Protein AF-A0A957M3P8-F1 (afdb_monomer)

Nearest PDB structures (foldseek):
  8xje-assembly3_C  TM=7.172E-01  e=6.315E+00  Campylobacter jejuni
  8xjg-assembly1_A  TM=7.268E-01  e=7.570E+00  Vibrio parahaemolyticus
  8xje-assembly4_D  TM=6.303E-01  e=7.570E+00  Campylobacter jejuni
  9dze-assembly1_h  TM=6.312E-01  e=9.075E+00  synthetic construct
  8xje-assembly1_A  TM=6.394E-01  e=9.640E+00  Campylobacter jejuni

Structure (mmCIF, N/CA/C/O backbone):
data_AF-A0A957M3P8-F1
#
_entry.id   AF-A0A957M3P8-F1
#
loop_
_atom_site.group_PDB
_atom_site.id
_atom_site.type_symbol
_atom_site.label_atom_id
_atom_site.label_alt_id
_atom_site.label_comp_id
_atom_site.label_asym_id
_atom_site.label_entity_id
_atom_site.label_seq_id
_atom_site.pdbx_PDB_ins_code
_atom_site.Cartn_x
_atom_site.Cartn_y
_atom_site.Cartn_z
_atom_site.occupancy
_atom_site.B_iso_or_equiv
_atom_site.auth_seq_id
_atom_site.auth_comp_id
_atom_site.auth_asym_id
_atom_site.auth_atom_id
_atom_site.pdbx_PDB_model_num
ATOM 1 N N . VAL A 1 1 ? 1.533 3.542 11.155 1.00 81.12 1 VAL A N 1
ATOM 2 C CA . VAL A 1 1 ? 0.857 3.747 9.847 1.00 81.12 1 VAL A CA 1
ATOM 3 C C . VAL A 1 1 ? 1.756 3.391 8.670 1.00 81.12 1 VAL A C 1
ATOM 5 O O . VAL A 1 1 ? 1.281 2.714 7.776 1.00 81.12 1 VAL A O 1
ATOM 8 N N . THR A 1 2 ? 3.039 3.766 8.667 1.00 83.19 2 THR A N 1
ATOM 9 C CA . THR A 1 2 ? 3.959 3.483 7.547 1.00 83.19 2 THR A CA 1
ATOM 10 C C . THR A 1 2 ? 4.150 1.993 7.262 1.00 83.19 2 THR A C 1
ATOM 12 O O . THR A 1 2 ? 4.163 1.612 6.100 1.00 83.19 2 THR A O 1
ATOM 15 N N . ASP A 1 3 ? 4.179 1.140 8.288 1.00 86.00 3 ASP A N 1
ATOM 16 C CA . ASP A 1 3 ? 4.283 -0.323 8.112 1.00 86.00 3 ASP A CA 1
ATOM 17 C C . ASP A 1 3 ? 3.088 -0.931 7.357 1.00 86.00 3 ASP A C 1
ATOM 19 O O . ASP A 1 3 ? 3.155 -2.042 6.847 1.00 86.00 3 ASP A O 1
ATOM 23 N N . PHE A 1 4 ? 1.989 -0.181 7.252 1.00 87.75 4 PHE A N 1
ATOM 24 C CA . PHE A 1 4 ? 0.778 -0.560 6.530 1.00 87.75 4 PHE A CA 1
ATOM 25 C C . PHE A 1 4 ? 0.703 0.067 5.128 1.00 87.75 4 PHE A C 1
ATOM 27 O O . PHE A 1 4 ? -0.276 -0.138 4.403 1.00 87.75 4 PHE A O 1
ATOM 34 N N . ALA A 1 5 ? 1.710 0.861 4.747 1.00 86.81 5 ALA A N 1
ATOM 35 C CA . ALA A 1 5 ? 1.771 1.519 3.448 1.00 86.81 5 ALA A CA 1
ATOM 36 C C . ALA A 1 5 ? 2.020 0.525 2.305 1.00 86.81 5 ALA A C 1
ATOM 38 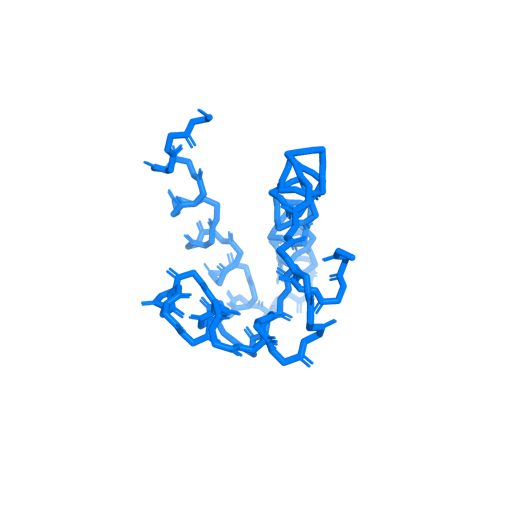O O . ALA A 1 5 ? 1.631 0.810 1.177 1.00 86.81 5 ALA A O 1
ATOM 39 N N . ARG A 1 6 ? 2.616 -0.641 2.604 1.00 78.75 6 ARG A N 1
ATOM 40 C CA . ARG A 1 6 ? 2.806 -1.751 1.663 1.00 78.75 6 ARG A CA 1
ATOM 41 C C . ARG A 1 6 ? 2.761 -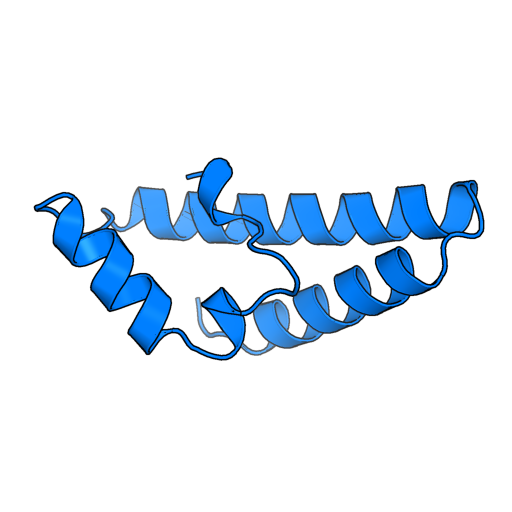3.104 2.388 1.00 78.75 6 ARG A C 1
ATOM 43 O O . ARG A 1 6 ? 3.380 -3.261 3.432 1.00 78.75 6 ARG A O 1
ATOM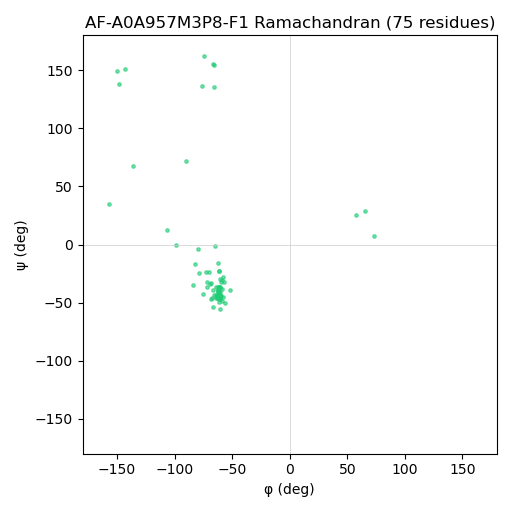 50 N N . LEU A 1 7 ? 2.089 -4.087 1.798 1.00 63.06 7 LEU A N 1
ATOM 51 C CA . LEU A 1 7 ? 2.225 -5.536 2.049 1.00 63.06 7 LEU A CA 1
ATOM 52 C C . LEU A 1 7 ? 2.051 -6.235 0.687 1.00 63.06 7 LEU A C 1
ATOM 54 O O . LEU A 1 7 ? 1.489 -5.564 -0.179 1.00 63.06 7 LEU A O 1
ATOM 58 N N . PRO A 1 8 ? 2.661 -7.414 0.433 1.00 56.78 8 PRO A N 1
ATOM 59 C CA . PRO A 1 8 ? 3.761 -7.619 -0.516 1.00 56.78 8 PRO A CA 1
ATOM 60 C C . PRO A 1 8 ? 3.436 -7.371 -2.008 1.00 56.78 8 PRO A C 1
ATOM 62 O O . PRO A 1 8 ? 4.344 -7.449 -2.829 1.00 56.78 8 PRO A O 1
ATOM 65 N N . GLY A 1 9 ? 2.200 -7.019 -2.349 1.00 69.81 9 GLY A N 1
ATOM 66 C CA . GLY A 1 9 ? 1.707 -6.623 -3.666 1.00 69.81 9 GLY A CA 1
ATOM 67 C C . GLY A 1 9 ? 0.429 -5.771 -3.606 1.00 69.81 9 GLY A C 1
ATOM 68 O O . GLY A 1 9 ? -0.429 -5.895 -4.473 1.00 69.81 9 GLY A O 1
ATOM 69 N N . TRP A 1 10 ? 0.280 -4.915 -2.590 1.00 78.69 10 TRP A N 1
ATOM 70 C CA . TRP A 1 10 ? -0.913 -4.090 -2.332 1.00 78.69 10 TRP A CA 1
ATOM 71 C C . TRP A 1 10 ? -2.176 -4.882 -1.986 1.00 78.69 10 TRP A C 1
ATOM 73 O O . TRP A 1 10 ? -3.297 -4.412 -2.182 1.00 78.69 10 TRP A O 1
ATOM 83 N N . GLU A 1 11 ? -2.024 -6.059 -1.387 1.00 80.50 11 GLU A N 1
ATOM 84 C CA . GLU A 1 11 ? -3.139 -6.915 -0.983 1.00 80.50 11 GLU A CA 1
ATOM 85 C C . GLU A 1 11 ? -4.064 -6.202 -0.006 1.00 80.50 11 GLU A C 1
ATOM 87 O O . GLU A 1 11 ? -5.262 -6.419 -0.060 1.00 80.50 11 GLU A O 1
ATOM 92 N N . TRP A 1 12 ? -3.561 -5.288 0.826 1.00 82.56 12 TRP A N 1
ATOM 93 C CA . TRP A 1 12 ? -4.426 -4.460 1.672 1.00 82.56 12 TRP A CA 1
ATOM 94 C C . TRP A 1 12 ? -5.405 -3.589 0.890 1.00 82.56 12 TRP A C 1
ATOM 96 O O . TRP A 1 12 ? -6.481 -3.288 1.395 1.00 82.56 12 TRP A O 1
ATOM 106 N N . MET A 1 13 ? -5.042 -3.177 -0.323 1.00 80.62 13 MET A N 1
ATOM 107 C CA . MET A 1 13 ? -5.931 -2.421 -1.195 1.00 80.62 13 MET A CA 1
ATOM 108 C C . MET A 1 13 ? -6.858 -3.349 -1.989 1.00 80.62 13 MET A C 1
ATOM 110 O O . MET A 1 13 ? -8.017 -3.013 -2.207 1.00 80.62 13 MET A O 1
ATOM 114 N N . ALA A 1 14 ? -6.393 -4.532 -2.396 1.00 82.19 14 ALA A N 1
ATOM 115 C CA . ALA A 1 14 ? -7.220 -5.513 -3.111 1.00 82.19 14 ALA A CA 1
ATOM 116 C C . ALA A 1 14 ? -8.167 -6.319 -2.194 1.00 82.19 14 ALA A C 1
ATOM 118 O O . ALA A 1 14 ? -9.183 -6.846 -2.644 1.00 82.19 14 ALA A O 1
ATOM 119 N N . ARG A 1 15 ? -7.819 -6.441 -0.912 1.00 86.12 15 ARG A N 1
ATOM 120 C CA . ARG A 1 15 ? -8.495 -7.216 0.135 1.00 86.12 15 ARG A CA 1
ATOM 121 C C . ARG A 1 15 ? -8.584 -6.390 1.425 1.00 86.12 15 ARG A C 1
ATOM 123 O O . ARG A 1 15 ? -7.929 -6.721 2.420 1.00 86.12 15 ARG A O 1
ATOM 130 N N . PRO A 1 16 ? -9.380 -5.304 1.420 1.00 84.81 16 PRO A N 1
ATOM 131 C CA . PRO A 1 16 ? -9.558 -4.455 2.598 1.00 84.81 16 PRO A CA 1
ATOM 132 C C . PRO A 1 16 ? -10.096 -5.241 3.803 1.00 84.81 16 PRO A C 1
ATOM 134 O O . PRO A 1 16 ? -9.731 -4.949 4.934 1.00 84.81 16 PRO A O 1
ATOM 137 N N . ASP A 1 17 ? -10.850 -6.319 3.568 1.00 87.94 17 ASP A N 1
ATOM 138 C CA . ASP A 1 17 ? -11.327 -7.233 4.609 1.00 87.94 17 ASP A CA 1
ATOM 139 C C . ASP A 1 17 ? -10.188 -7.886 5.413 1.00 87.94 17 ASP A C 1
ATOM 141 O O . ASP A 1 17 ? -10.287 -8.037 6.631 1.00 87.94 17 ASP A O 1
ATOM 145 N N . LEU A 1 18 ? -9.078 -8.243 4.755 1.00 88.00 18 LEU A N 1
ATOM 146 C CA . LEU A 1 18 ? -7.911 -8.816 5.432 1.00 88.00 18 LEU A CA 1
ATOM 147 C C . LEU A 1 18 ? -7.167 -7.759 6.248 1.00 88.00 18 LEU A C 1
ATOM 149 O O . LEU A 1 18 ? -6.656 -8.056 7.329 1.00 88.00 18 LEU A O 1
ATOM 153 N N . PHE A 1 19 ? -7.109 -6.531 5.733 1.00 87.50 19 PHE A N 1
ATOM 154 C CA . PHE A 1 19 ? -6.526 -5.402 6.446 1.00 87.50 19 PHE A CA 1
ATOM 155 C C . PHE A 1 19 ? -7.320 -5.099 7.721 1.00 87.50 19 PHE A C 1
ATOM 157 O O . PHE A 1 19 ? -6.735 -4.984 8.797 1.00 87.50 19 PHE A O 1
ATOM 164 N N . ASP A 1 20 ? -8.647 -5.061 7.620 1.00 87.12 20 ASP A N 1
ATOM 165 C CA . ASP A 1 20 ? -9.537 -4.824 8.754 1.00 87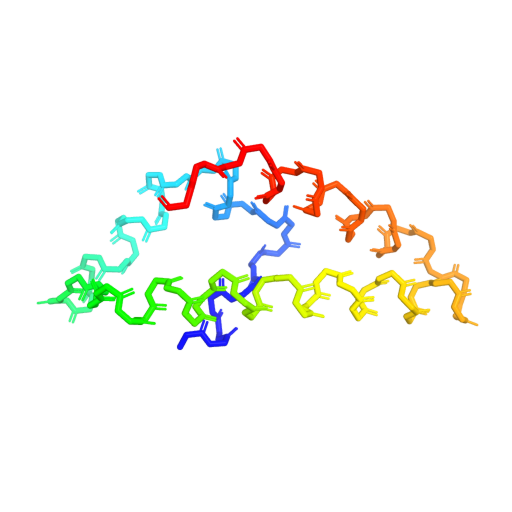.12 20 ASP A CA 1
ATOM 166 C C . ASP A 1 20 ? -9.415 -5.930 9.810 1.00 87.12 20 ASP A C 1
ATOM 168 O O . ASP A 1 20 ? -9.291 -5.635 11.000 1.00 87.12 20 ASP A O 1
ATOM 172 N N . ALA A 1 21 ? -9.362 -7.201 9.391 1.00 89.25 21 ALA A N 1
ATOM 173 C CA . ALA A 1 21 ? -9.143 -8.331 10.296 1.00 89.25 21 ALA A CA 1
ATOM 174 C C . ALA A 1 21 ? -7.785 -8.247 11.016 1.00 89.25 21 ALA A C 1
ATOM 176 O O . ALA A 1 21 ? -7.699 -8.508 12.218 1.00 89.25 21 ALA A O 1
ATOM 177 N N . PHE A 1 22 ? -6.726 -7.845 10.305 1.00 88.75 22 PHE A N 1
ATOM 178 C CA . PHE A 1 22 ? -5.402 -7.646 10.892 1.00 88.75 22 PHE A CA 1
ATOM 179 C C . PHE A 1 22 ? -5.410 -6.520 11.934 1.00 88.75 22 PHE A C 1
ATOM 181 O O . PHE A 1 22 ? -4.904 -6.687 13.044 1.00 88.75 22 PHE A O 1
ATOM 188 N N . VAL A 1 23 ? -6.033 -5.384 11.611 1.00 88.31 23 VAL A N 1
ATOM 189 C CA . VAL A 1 23 ? -6.122 -4.222 12.507 1.00 88.31 23 VAL A CA 1
ATOM 190 C C . VAL A 1 23 ? -7.018 -4.509 13.713 1.00 88.31 23 VAL A C 1
ATOM 192 O O . VAL A 1 23 ? -6.703 -4.066 14.817 1.00 88.31 23 VAL A O 1
ATOM 195 N N . ALA A 1 24 ? -8.069 -5.318 13.561 1.00 88.62 24 ALA A N 1
ATOM 196 C CA . ALA A 1 24 ? -8.890 -5.775 14.683 1.00 88.62 24 ALA A CA 1
ATOM 197 C C . ALA A 1 24 ? -8.057 -6.511 15.752 1.00 88.62 24 ALA A C 1
ATOM 199 O O . ALA A 1 24 ? -8.322 -6.362 16.946 1.00 88.62 24 ALA A O 1
ATOM 200 N N . GLY A 1 25 ? -6.995 -7.218 15.346 1.00 90.94 25 GLY A N 1
ATOM 201 C CA . GLY A 1 25 ? -6.040 -7.857 16.257 1.00 90.94 25 GLY A CA 1
ATOM 202 C C . GLY A 1 25 ? -5.281 -6.886 17.173 1.00 90.94 25 GLY A C 1
ATOM 203 O O . GLY A 1 25 ? -4.856 -7.282 18.256 1.00 90.94 25 GLY A O 1
ATOM 204 N N . TYR A 1 26 ? -5.159 -5.605 16.801 1.00 89.56 26 TYR A N 1
ATOM 205 C CA . TYR A 1 26 ? -4.546 -4.563 17.640 1.00 89.56 26 TYR A CA 1
ATOM 206 C C . TYR A 1 26 ? -5.486 -4.020 18.727 1.00 89.56 26 TYR A C 1
ATOM 208 O O . TYR A 1 26 ? -5.075 -3.180 19.529 1.00 89.56 26 TYR A O 1
ATOM 216 N N . GLY A 1 27 ? -6.749 -4.457 18.759 1.00 91.19 27 GLY A N 1
ATOM 217 C CA . GLY A 1 27 ? -7.726 -4.045 19.771 1.00 91.19 27 GLY A CA 1
ATOM 218 C C . GLY A 1 27 ? -8.244 -2.611 19.614 1.00 91.19 27 GLY A C 1
ATOM 219 O O . GLY A 1 27 ? -8.965 -2.125 20.483 1.00 91.19 27 GLY A O 1
ATOM 220 N N . ARG A 1 28 ? -7.902 -1.921 18.518 1.00 89.50 28 ARG A N 1
ATOM 221 C CA . ARG A 1 28 ? -8.449 -0.604 18.172 1.00 89.50 28 ARG A CA 1
ATOM 222 C C . ARG A 1 28 ? -8.493 -0.392 16.663 1.00 89.50 28 ARG A C 1
ATOM 224 O O . ARG A 1 28 ? -7.608 -0.844 15.945 1.00 89.50 28 ARG A O 1
ATOM 231 N N . ALA A 1 29 ? -9.475 0.380 16.210 1.00 87.94 29 ALA A N 1
ATOM 232 C CA . ALA A 1 29 ? -9.480 0.915 14.855 1.00 87.94 29 ALA A CA 1
ATOM 233 C C . ALA A 1 29 ? -8.468 2.067 14.708 1.00 87.94 29 ALA A C 1
ATOM 235 O O . ALA A 1 29 ? -8.032 2.680 15.694 1.00 87.94 29 ALA A O 1
ATOM 236 N N . PHE A 1 30 ? -8.125 2.389 13.461 1.00 90.00 30 PHE A N 1
ATOM 237 C CA . PHE A 1 30 ? -7.420 3.627 13.152 1.00 90.00 30 PHE A CA 1
ATOM 238 C C . PHE A 1 30 ? -8.307 4.835 13.451 1.00 90.00 30 PHE A C 1
ATOM 240 O O . PHE A 1 30 ? -9.478 4.883 13.075 1.00 90.00 30 PHE A O 1
ATOM 247 N N . ALA A 1 31 ? -7.730 5.846 14.091 1.00 92.81 31 ALA A N 1
ATOM 248 C CA . ALA A 1 31 ? -8.351 7.152 14.198 1.00 92.81 31 ALA A CA 1
ATOM 249 C C . ALA A 1 31 ? -8.437 7.810 12.805 1.00 92.81 31 ALA A C 1
ATOM 251 O O . ALA A 1 31 ? -7.578 7.555 11.954 1.00 92.81 31 ALA A O 1
ATOM 252 N N . PRO A 1 32 ? -9.383 8.740 12.569 1.00 92.69 32 PRO A N 1
ATOM 253 C CA . PRO A 1 32 ? -9.525 9.413 11.272 1.00 92.69 32 PRO A CA 1
ATOM 254 C C . PRO A 1 32 ? -8.221 10.039 10.752 1.00 92.69 32 PRO A C 1
ATOM 256 O O . PRO A 1 32 ? -7.880 9.926 9.577 1.00 92.69 32 PRO A O 1
ATOM 259 N N . ARG A 1 33 ? -7.424 10.635 11.647 1.00 95.00 33 ARG A N 1
ATOM 260 C CA . ARG A 1 33 ? -6.112 11.197 11.299 1.00 95.00 33 ARG A CA 1
ATOM 261 C C . ARG A 1 33 ? -5.116 10.131 10.833 1.00 95.00 33 ARG A C 1
ATOM 263 O O . ARG A 1 33 ? -4.318 10.401 9.941 1.00 95.00 33 ARG A O 1
ATOM 270 N N . GLU A 1 34 ? -5.148 8.940 11.422 1.00 93.62 34 GLU A N 1
ATOM 271 C CA . GLU A 1 34 ? -4.252 7.841 11.054 1.00 93.62 34 GLU A CA 1
ATOM 272 C C . GLU A 1 34 ? -4.625 7.246 9.692 1.00 93.62 34 GLU A C 1
ATOM 274 O O . GLU A 1 34 ? -3.730 6.867 8.943 1.00 93.62 34 GLU A O 1
ATOM 279 N N . LEU A 1 35 ? -5.914 7.236 9.331 1.00 91.31 35 LEU A N 1
ATOM 280 C CA . LEU A 1 35 ? -6.371 6.850 7.990 1.00 91.31 35 LEU A CA 1
ATOM 281 C C . LEU A 1 35 ? -5.850 7.819 6.919 1.00 91.31 35 LEU A C 1
ATOM 283 O O . LEU A 1 35 ? -5.320 7.383 5.897 1.00 91.31 35 LEU A O 1
ATOM 287 N N . ILE A 1 36 ? -5.900 9.129 7.186 1.00 93.44 36 ILE A N 1
ATOM 288 C CA . ILE A 1 36 ? -5.309 10.147 6.301 1.00 93.44 36 ILE A CA 1
ATOM 289 C C . ILE A 1 36 ? -3.796 9.926 6.171 1.00 93.44 36 ILE A C 1
ATOM 291 O O . ILE A 1 36 ? -3.258 9.909 5.064 1.00 93.44 36 ILE A O 1
ATOM 295 N N . GLN A 1 37 ? -3.097 9.716 7.291 1.00 94.81 37 GLN A N 1
ATOM 296 C CA . GLN A 1 37 ? -1.655 9.455 7.279 1.00 94.81 37 GLN A CA 1
ATOM 297 C C . GLN A 1 37 ? -1.303 8.172 6.524 1.00 94.81 37 GLN A C 1
ATOM 299 O O . GLN A 1 37 ? -0.313 8.147 5.797 1.00 94.81 37 GLN A O 1
ATOM 304 N N . LEU A 1 38 ? -2.105 7.118 6.673 1.00 92.00 38 LEU A N 1
ATOM 305 C CA . LEU A 1 38 ? -1.933 5.866 5.952 1.00 92.00 38 LEU A CA 1
ATOM 306 C C . LEU A 1 38 ? -2.090 6.074 4.445 1.00 92.00 38 LEU A C 1
ATOM 308 O O . LEU A 1 38 ? -1.252 5.602 3.680 1.00 92.00 38 LEU A O 1
ATOM 312 N N . ARG A 1 39 ? -3.104 6.829 4.011 1.00 91.88 39 ARG A N 1
ATOM 313 C CA . ARG A 1 39 ? -3.285 7.167 2.595 1.00 91.88 39 ARG A CA 1
ATOM 314 C C . ARG A 1 39 ? -2.092 7.941 2.040 1.00 91.88 39 ARG A C 1
ATOM 316 O O . ARG A 1 39 ? -1.570 7.577 0.991 1.00 91.88 39 ARG A O 1
ATOM 323 N N . VAL A 1 40 ? -1.609 8.954 2.762 1.00 94.88 40 VAL A N 1
ATOM 324 C CA . VAL A 1 40 ? -0.399 9.703 2.378 1.00 94.88 40 VAL A CA 1
ATOM 325 C C . VAL A 1 40 ? 0.817 8.778 2.299 1.00 94.88 40 VAL A C 1
ATOM 327 O O . VAL A 1 40 ? 1.561 8.833 1.324 1.00 94.88 40 VAL A O 1
ATOM 330 N N . ALA A 1 41 ? 1.003 7.890 3.277 1.00 94.56 41 ALA A N 1
ATOM 331 C CA . ALA A 1 41 ? 2.112 6.941 3.283 1.00 94.56 41 ALA A CA 1
ATOM 332 C C . ALA A 1 41 ? 2.055 5.977 2.085 1.00 94.56 41 ALA A C 1
ATOM 334 O O . ALA A 1 41 ? 3.085 5.726 1.464 1.00 94.56 41 ALA A O 1
ATOM 335 N N . ARG A 1 42 ? 0.861 5.497 1.710 1.00 93.44 42 ARG A N 1
ATOM 336 C CA . ARG A 1 42 ? 0.637 4.689 0.501 1.00 93.44 42 ARG A CA 1
ATOM 337 C C . ARG A 1 42 ? 1.001 5.467 -0.768 1.00 93.44 42 ARG A C 1
ATOM 339 O O . ARG A 1 42 ? 1.760 4.965 -1.589 1.00 93.44 42 ARG A O 1
ATOM 346 N N . VAL A 1 43 ? 0.553 6.719 -0.905 1.00 94.38 43 VAL A N 1
ATOM 347 C CA . VAL A 1 43 ? 0.922 7.572 -2.053 1.00 94.38 43 VAL A CA 1
ATOM 348 C C . VAL A 1 43 ? 2.439 7.752 -2.147 1.00 94.38 43 VAL A C 1
ATOM 350 O O . VAL A 1 43 ? 3.011 7.550 -3.216 1.00 94.38 43 VAL A O 1
ATOM 353 N N . LEU A 1 44 ? 3.102 8.092 -1.037 1.00 95.81 44 LEU A N 1
ATOM 354 C CA . LEU A 1 44 ? 4.555 8.283 -1.001 1.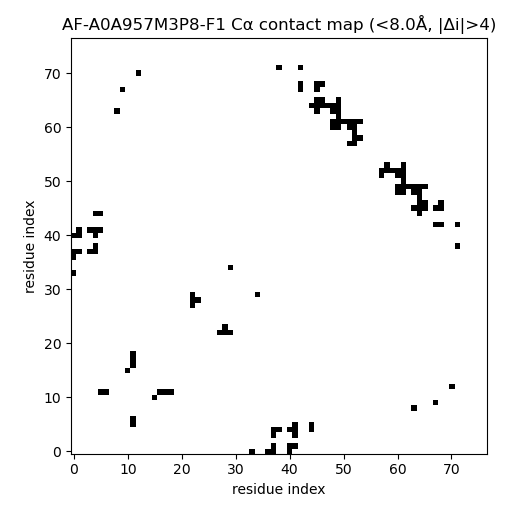00 95.81 44 LEU A CA 1
ATOM 355 C C . LEU A 1 44 ? 5.309 6.997 -1.349 1.00 95.81 44 LEU A C 1
ATOM 357 O O . LEU A 1 44 ? 6.277 7.042 -2.108 1.00 95.81 44 LEU A O 1
ATOM 361 N N . TYR A 1 45 ? 4.846 5.853 -0.841 1.00 93.88 45 TYR A N 1
ATOM 362 C CA . TYR A 1 45 ? 5.420 4.555 -1.165 1.00 93.88 45 TYR A CA 1
ATOM 363 C C . TYR A 1 45 ? 5.301 4.245 -2.668 1.00 93.88 45 TYR A C 1
ATOM 365 O O . TYR A 1 45 ? 6.299 3.922 -3.314 1.00 93.88 45 TYR A O 1
ATOM 373 N N . ALA A 1 46 ? 4.108 4.412 -3.245 1.00 94.19 46 ALA A N 1
ATOM 374 C CA . ALA A 1 46 ? 3.863 4.186 -4.667 1.00 94.19 46 ALA A CA 1
ATOM 375 C C . ALA A 1 46 ? 4.716 5.107 -5.556 1.00 94.19 46 ALA A C 1
ATOM 377 O O . ALA A 1 46 ? 5.293 4.656 -6.546 1.00 94.19 46 ALA A O 1
ATOM 378 N N . LEU A 1 47 ? 4.859 6.381 -5.175 1.00 96.31 47 LEU A N 1
ATOM 379 C CA . LEU A 1 47 ? 5.716 7.337 -5.875 1.00 96.31 47 LEU A CA 1
ATOM 380 C C . LEU A 1 47 ? 7.191 6.907 -5.828 1.00 96.31 47 LEU A C 1
ATOM 382 O O . LEU A 1 47 ? 7.869 6.920 -6.854 1.00 96.31 47 LEU A O 1
ATOM 386 N N . GLY A 1 48 ? 7.668 6.473 -4.657 1.00 95.31 48 GLY A N 1
ATOM 387 C CA . GLY A 1 48 ? 9.023 5.952 -4.479 1.00 95.31 48 GLY A CA 1
ATOM 388 C C . GLY A 1 48 ? 9.291 4.713 -5.336 1.00 95.31 48 GLY A C 1
ATOM 389 O O . GLY A 1 48 ? 10.323 4.648 -6.001 1.00 95.31 48 GLY A O 1
ATOM 390 N N . ALA A 1 49 ? 8.342 3.774 -5.398 1.00 94.00 49 ALA A N 1
ATOM 391 C CA . ALA A 1 49 ? 8.429 2.590 -6.254 1.00 94.00 49 ALA A CA 1
ATOM 392 C C . ALA A 1 49 ? 8.511 2.948 -7.750 1.00 94.00 49 ALA A C 1
ATOM 394 O O . ALA A 1 49 ? 9.264 2.318 -8.493 1.00 94.00 49 ALA A O 1
ATOM 395 N N . ILE A 1 50 ? 7.798 3.991 -8.192 1.00 96.12 50 ILE A N 1
ATOM 396 C CA . ILE A 1 50 ? 7.893 4.506 -9.565 1.00 96.12 50 ILE A CA 1
ATOM 397 C C . ILE A 1 50 ? 9.267 5.112 -9.828 1.00 96.12 50 ILE A C 1
ATOM 399 O O . ILE A 1 50 ? 9.905 4.738 -10.810 1.00 96.12 50 ILE A O 1
ATOM 403 N N . VAL A 1 51 ? 9.719 6.048 -8.992 1.00 97.94 51 VAL A N 1
ATOM 404 C CA . VAL A 1 51 ? 10.998 6.745 -9.199 1.00 97.94 51 VAL A CA 1
ATOM 405 C C . VAL A 1 51 ? 12.144 5.740 -9.203 1.00 97.94 51 VAL A C 1
ATOM 407 O O . VAL A 1 51 ? 12.833 5.600 -10.211 1.00 97.94 51 VAL A O 1
ATOM 410 N N . TRP A 1 52 ? 12.261 4.951 -8.136 1.00 97.06 52 TRP A N 1
ATOM 411 C CA . TRP A 1 52 ? 13.320 3.958 -7.992 1.00 97.06 52 TRP A CA 1
ATOM 412 C C . TRP A 1 52 ? 13.244 2.874 -9.076 1.00 97.06 52 TRP A C 1
ATOM 414 O O . TRP A 1 52 ? 14.252 2.515 -9.682 1.00 97.06 52 TRP A O 1
ATOM 424 N N . GLY A 1 53 ? 12.040 2.382 -9.387 1.00 96.44 53 GLY A N 1
ATOM 425 C CA . GLY A 1 53 ? 11.843 1.372 -10.425 1.00 96.44 53 GLY A CA 1
ATOM 426 C C . GLY A 1 53 ? 12.272 1.845 -11.818 1.00 96.44 53 GLY A C 1
ATOM 427 O O . GLY A 1 53 ? 12.835 1.055 -12.573 1.00 96.44 53 GLY A O 1
ATOM 428 N N . ASN A 1 54 ? 12.054 3.121 -12.160 1.00 96.56 54 ASN A N 1
ATOM 429 C CA . ASN A 1 54 ? 12.535 3.676 -13.428 1.00 96.56 54 ASN A CA 1
ATOM 430 C C . ASN A 1 54 ? 14.052 3.938 -13.402 1.00 96.56 54 ASN A C 1
ATOM 432 O O . ASN A 1 54 ? 14.721 3.60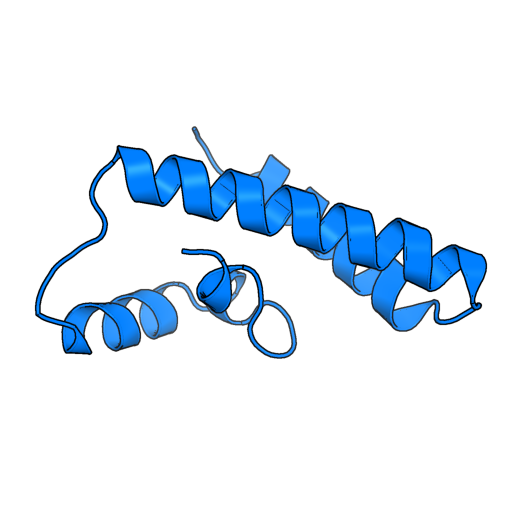6 -14.374 1.00 96.56 54 ASN A O 1
ATOM 436 N N . GLU A 1 55 ? 14.602 4.487 -12.313 1.00 97.94 55 GLU A N 1
ATOM 437 C CA . GLU A 1 55 ? 16.041 4.793 -12.198 1.00 97.94 55 GLU A CA 1
ATOM 438 C C . GLU A 1 55 ? 16.930 3.548 -12.330 1.00 97.94 55 GLU A C 1
ATOM 440 O O . GLU A 1 55 ? 17.990 3.602 -12.950 1.00 97.94 55 GLU A O 1
ATOM 445 N N . TYR A 1 56 ? 1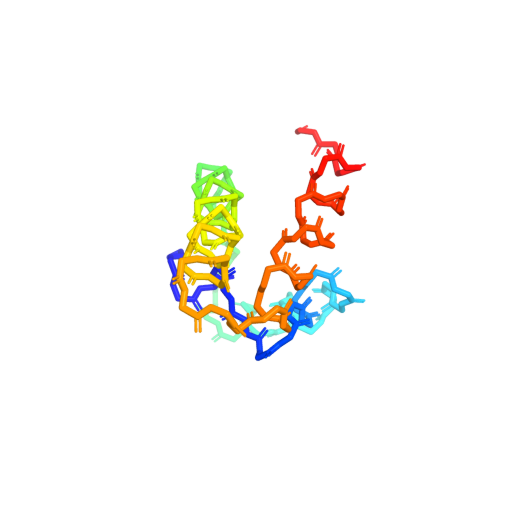6.483 2.415 -11.785 1.00 97.06 56 TYR A N 1
ATOM 446 C CA . TYR A 1 56 ? 17.266 1.178 -11.730 1.00 97.06 56 TYR A CA 1
ATOM 447 C C . TYR A 1 56 ? 16.781 0.096 -12.710 1.00 97.06 56 TYR A C 1
ATOM 449 O O . TYR A 1 56 ? 17.208 -1.053 -12.616 1.00 97.06 56 TYR A O 1
ATOM 457 N N . ASN A 1 57 ? 15.906 0.441 -13.664 1.00 95.38 57 ASN A N 1
ATOM 458 C CA . ASN A 1 57 ? 15.311 -0.479 -14.649 1.00 95.38 57 ASN A CA 1
ATOM 459 C C . ASN A 1 57 ? 14.547 -1.677 -14.042 1.00 95.38 57 ASN A C 1
ATOM 461 O O . ASN A 1 57 ? 14.356 -2.708 -14.691 1.00 95.38 57 ASN A O 1
ATOM 465 N N . TYR A 1 58 ? 14.048 -1.541 -12.813 1.00 93.06 58 TYR A N 1
ATOM 466 C CA . TYR A 1 58 ? 13.144 -2.505 -12.186 1.00 93.06 58 TYR A CA 1
ATOM 467 C C . TYR A 1 58 ? 11.690 -2.147 -12.500 1.00 93.06 58 TYR A C 1
ATOM 469 O O . TYR A 1 58 ? 10.920 -1.707 -11.642 1.00 93.06 58 TYR A O 1
ATOM 477 N N . PHE A 1 59 ? 11.291 -2.356 -13.755 1.00 91.69 59 PHE A N 1
ATOM 478 C CA . PHE A 1 59 ? 9.982 -1.926 -14.259 1.00 91.69 59 PHE A CA 1
ATOM 479 C C . PHE A 1 59 ? 8.785 -2.563 -13.539 1.00 91.69 59 PHE A C 1
ATOM 481 O O . PHE A 1 59 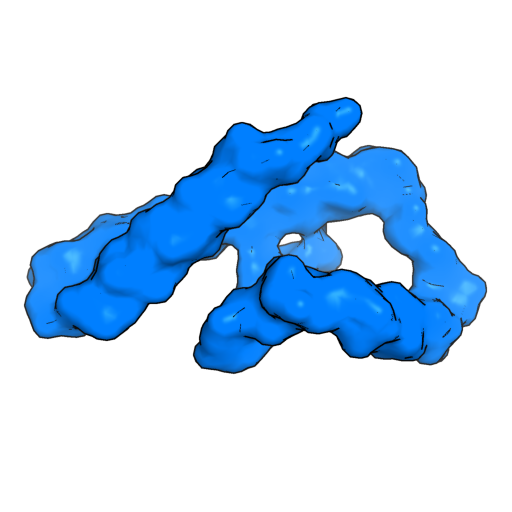? 7.713 -1.962 -13.524 1.00 91.69 59 PHE A O 1
ATOM 488 N N . GLY A 1 60 ? 8.963 -3.722 -12.893 1.00 90.56 60 GLY A N 1
ATOM 489 C CA . GLY A 1 60 ? 7.935 -4.334 -12.045 1.00 90.56 60 GLY A CA 1
ATOM 490 C C . GLY A 1 60 ? 7.496 -3.416 -10.899 1.00 90.56 60 GLY A C 1
ATOM 491 O O . GLY A 1 60 ? 6.303 -3.194 -10.721 1.00 90.56 60 GLY A O 1
ATOM 492 N N . PHE A 1 61 ? 8.446 -2.782 -10.205 1.00 90.31 61 PHE A N 1
ATOM 493 C CA . PHE A 1 61 ? 8.143 -1.816 -9.141 1.00 90.31 61 PHE A CA 1
ATOM 494 C C . PHE A 1 61 ? 7.470 -0.556 -9.685 1.00 90.31 61 PHE A C 1
ATOM 496 O O . PHE A 1 61 ? 6.536 -0.033 -9.079 1.00 90.31 61 PHE A O 1
ATOM 503 N N . ALA A 1 62 ? 7.905 -0.081 -10.854 1.00 94.56 62 ALA A N 1
ATOM 504 C CA . ALA A 1 62 ? 7.297 1.093 -11.465 1.00 94.56 62 ALA A CA 1
ATOM 505 C C . ALA A 1 62 ? 5.867 0.827 -11.965 1.00 94.56 62 ALA A C 1
ATOM 507 O O . ALA A 1 62 ? 5.022 1.722 -11.917 1.00 94.56 62 ALA A O 1
ATOM 508 N N . ALA A 1 63 ? 5.582 -0.384 -12.445 1.00 93.50 63 ALA A N 1
ATOM 509 C CA . ALA A 1 63 ? 4.233 -0.812 -12.796 1.00 93.5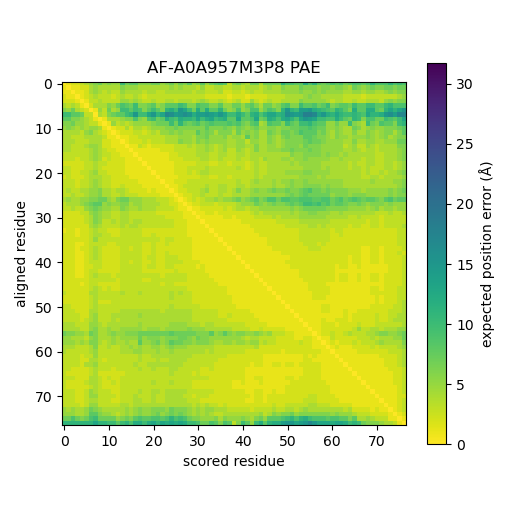0 63 ALA A CA 1
ATOM 510 C C . ALA A 1 63 ? 3.351 -0.950 -11.547 1.00 93.50 63 ALA A C 1
ATOM 512 O O . ALA A 1 63 ? 2.259 -0.386 -11.519 1.00 93.50 63 ALA A O 1
ATOM 513 N N . GLU A 1 64 ? 3.858 -1.609 -10.501 1.00 91.44 64 GLU A N 1
ATOM 514 C CA . GLU A 1 64 ? 3.176 -1.772 -9.212 1.00 91.44 64 GLU A CA 1
ATOM 515 C C . GLU A 1 64 ? 2.796 -0.409 -8.608 1.00 91.44 64 GLU A C 1
ATOM 517 O O . GLU A 1 64 ? 1.636 -0.169 -8.277 1.00 91.44 64 GLU A O 1
ATOM 522 N N . GLY A 1 65 ? 3.742 0.534 -8.536 1.00 93.19 65 GLY A N 1
ATOM 523 C CA . GLY A 1 65 ? 3.470 1.873 -8.012 1.00 93.19 65 GLY A CA 1
ATOM 524 C C . GLY A 1 65 ? 2.432 2.645 -8.837 1.00 93.19 65 GLY A C 1
ATOM 525 O O . GLY A 1 65 ? 1.590 3.344 -8.275 1.00 93.19 65 GLY A O 1
ATOM 526 N N . ARG A 1 66 ? 2.423 2.491 -10.170 1.00 94.38 66 ARG A N 1
ATOM 527 C CA . ARG A 1 66 ? 1.396 3.109 -11.030 1.00 94.38 66 ARG A CA 1
ATOM 528 C C . ARG A 1 66 ? 0.006 2.529 -10.773 1.00 94.38 66 ARG A C 1
ATOM 530 O O . ARG A 1 66 ? -0.946 3.300 -10.673 1.00 94.38 66 ARG A O 1
ATOM 537 N N . GLN A 1 67 ? -0.104 1.209 -10.639 1.00 92.25 67 GLN A N 1
ATOM 538 C CA . GLN A 1 67 ? -1.367 0.540 -10.308 1.00 92.25 67 GLN A CA 1
ATOM 539 C C . GLN A 1 67 ? -1.897 1.005 -8.948 1.00 92.25 67 GLN A C 1
ATOM 541 O O . GLN A 1 67 ? -3.070 1.355 -8.826 1.00 92.25 67 GLN A O 1
ATOM 546 N N . ALA A 1 68 ? -1.018 1.110 -7.952 1.00 91.44 68 ALA A N 1
ATOM 547 C CA . ALA A 1 68 ? -1.390 1.594 -6.631 1.00 91.44 68 ALA A CA 1
ATOM 548 C C . ALA A 1 68 ? -1.905 3.040 -6.652 1.00 91.44 68 ALA A C 1
ATOM 550 O O . ALA A 1 68 ? -2.946 3.328 -6.065 1.00 91.44 68 ALA A O 1
ATOM 551 N N . LEU A 1 69 ? -1.234 3.953 -7.367 1.00 93.06 69 LEU A N 1
ATOM 552 C CA . LEU A 1 69 ? -1.713 5.335 -7.501 1.00 93.06 69 LEU A CA 1
ATOM 553 C C . LEU A 1 69 ? -3.068 5.418 -8.208 1.00 93.06 69 LEU A C 1
ATOM 555 O O . LEU A 1 69 ? -3.907 6.217 -7.798 1.00 93.06 69 LEU A O 1
ATOM 559 N N . GLN A 1 70 ? -3.300 4.601 -9.239 1.00 93.06 70 GLN A N 1
ATOM 560 C CA . GLN A 1 70 ? -4.596 4.540 -9.921 1.00 93.06 70 GLN A CA 1
ATOM 561 C C . GLN A 1 70 ? -5.709 4.110 -8.963 1.00 93.06 70 GLN A C 1
ATOM 563 O O . GLN A 1 70 ? -6.763 4.745 -8.922 1.00 93.06 70 GLN A O 1
ATOM 568 N N . GLN A 1 71 ? -5.464 3.083 -8.150 1.00 90.00 71 GLN A N 1
ATOM 569 C CA . GLN A 1 71 ? -6.447 2.623 -7.179 1.00 90.00 71 GLN A CA 1
ATOM 570 C C . GLN A 1 71 ? -6.675 3.660 -6.064 1.00 90.00 71 GLN A C 1
ATOM 572 O O . GLN A 1 71 ? -7.824 4.015 -5.805 1.00 90.00 71 GLN A O 1
ATOM 577 N N . LEU A 1 72 ? -5.618 4.249 -5.489 1.00 90.88 72 LEU A N 1
ATOM 578 C CA . LEU A 1 72 ? -5.736 5.322 -4.486 1.00 90.88 72 LEU A CA 1
ATOM 579 C C . LEU A 1 72 ? -6.469 6.556 -5.027 1.00 90.88 72 LEU A C 1
ATOM 581 O O . LEU A 1 72 ? -7.136 7.250 -4.263 1.00 90.88 72 LEU A O 1
ATOM 585 N N . ALA A 1 73 ? -6.341 6.861 -6.320 1.00 91.81 73 ALA A N 1
ATOM 586 C CA . ALA A 1 73 ? -7.060 7.963 -6.955 1.00 91.81 73 ALA A CA 1
ATOM 587 C C . ALA A 1 73 ? -8.559 7.674 -7.146 1.00 91.81 73 ALA A C 1
ATOM 589 O O . ALA A 1 73 ? -9.348 8.612 -7.233 1.00 91.81 73 ALA A O 1
ATOM 590 N N . SER A 1 74 ? -8.955 6.398 -7.197 1.00 89.00 74 SER A N 1
ATOM 591 C CA . SER A 1 74 ? -10.360 5.980 -7.291 1.00 89.00 74 SER A CA 1
ATOM 592 C C . SER A 1 74 ? -11.088 5.954 -5.940 1.00 89.00 74 SER A C 1
ATOM 594 O O . SER A 1 74 ? -12.317 5.947 -5.904 1.00 89.00 74 SER A O 1
ATOM 596 N N . GLU A 1 75 ? -10.347 5.962 -4.828 1.00 85.31 75 GLU A N 1
ATOM 597 C CA . GLU A 1 75 ? -10.917 5.945 -3.480 1.00 85.31 75 GLU A CA 1
ATOM 598 C C . GLU A 1 75 ? -11.479 7.328 -3.085 1.00 85.31 75 GLU A C 1
ATOM 600 O O . GLU A 1 75 ? -10.811 8.349 -3.289 1.00 85.31 75 GLU A O 1
ATOM 605 N N . PRO A 1 76 ? -12.668 7.404 -2.462 1.00 79.69 76 PRO A N 1
ATOM 606 C CA . PRO A 1 76 ? -13.205 8.654 -1.921 1.00 79.69 76 PRO A CA 1
ATOM 607 C C . PRO A 1 76 ? -12.358 9.172 -0.748 1.00 79.69 76 PRO A C 1
ATOM 609 O O . PRO A 1 76 ? -11.655 8.392 -0.103 1.00 79.69 76 PRO A O 1
ATOM 612 N N . TRP A 1 77 ? -12.384 10.486 -0.504 1.00 69.81 77 TRP A N 1
ATOM 613 C CA . TRP A 1 77 ? -11.665 11.148 0.598 1.00 69.81 77 TRP A CA 1
ATOM 614 C C . TRP A 1 77 ? -12.412 11.080 1.926 1.00 69.81 77 TRP A C 1
ATOM 616 O O . TRP A 1 77 ? -13.650 11.256 1.909 1.00 69.81 77 TRP A O 1
#

Mean predicted aligned error: 3.54 Å

Radius of gyration: 13.06 Å; Cα contacts (8 Å, |Δi|>4): 65; chains: 1; bounding box: 30×20×34 Å

Solvent-accessible surface area (backbone atoms only — not comparable to full-atom values): 4325 Å² total; per-residue (Å²): 94,66,81,72,34,61,48,105,81,46,47,53,76,80,36,49,69,58,43,50,56,55,40,54,73,73,75,50,79,79,52,75,69,48,51,54,51,26,51,51,36,28,51,53,49,23,51,49,30,29,53,52,11,59,78,70,69,40,54,67,40,25,50,52,15,50,52,49,49,54,53,60,69,71,51,86,132

Sequence (77 aa):
VTDFARLPGWEWMARPDLFDAFVAGYGRAFAPRELIQLRVARVLYALGAIVWGNEYNYFGFAAEGRQALQQLASEPW

pLDDT: mean 89.24, std 7.49, range [56.78, 97.94]

Secondary structure (DSSP, 8-state):
-GGGS--TTTHHHH-HHHHHHHHHTTTSPPPHHHHHHHHHHHHHHHHHHHHHHHHTT-HHHHHHHHHHHHHHHHS--

Foldseek 3Di:
DLVLLDDPQPVCLVCVVVVVVVVVVVVDDDDPVVVVVSLVSNLVCLVCLLVVCVVVVVVVSNVSSVVSVVSSVVDDD